Protein AF-A0A7S0GCM4-F1 (afdb_monomer)

Sequence (172 aa):
SRFTRYIVLGKEAVVLDTHTSQRKIGHRVKQRVALVTVARECDLGVNDDQTTVTTNIGYLLKAGDVCVGYDLRTVQLVDEDAESMREKGLLPDVVIVKKLYGAATAADLDTGEGGGSKQEKRIWKLQRLDVDVAEDLKAKKGKGKGDDGDDMDEEDFYREMDADKEMRAAIN

Nearest PDB structures (foldseek):
  6n8k-assembly1_v  TM=8.797E-01  e=4.260E-07  Saccharomyces cerevisiae S288C
  6n8l-assembly1_v  TM=8.182E-01  e=2.804E-07  Saccharomyces cerevisiae S288C
  7z34-assembly1_v  TM=8.743E-01  e=9.266E-07  Saccharomyces cerevisiae S288C
  6n8o-assembly1_V  TM=8.234E-01  e=6.474E-07  Saccharomyces cerevisiae S288C
  5t62-assembly1_V  TM=8.254E-01  e=1.408E-06  Saccharomyces cerevisiae S288C

InterPro domains:
  IPR039768 Ribosomal export protein Nmd3 [PTHR12746] (4-172)
  IPR048898 60S ribosomal export protein NMD3, OB-fold domain [PF21192] (12-99)

Foldseek 3Di:
DDKFKKAWADKAQDDDPDPPPDDDDPDDPQRQWIWTKIDGPVCVPVDPDIFIDIGRNRSVDDHGWMFIKDQVQPDDDPDPVVVVCVVVVVDGRIYTDGTDDQQPVQPDDDDPDDDHRDPPPDPDDDDDDPDPPCVVVVVPDDPDQPPVNVVVVVVVVVVVCVVDPVVVVVPD

Solvent-accessible surface area (backbone atoms only — not comparable to full-atom values): 11067 Å² total; per-residue (Å²): 137,77,80,40,56,28,32,27,70,41,75,45,84,54,82,73,88,66,80,82,83,66,86,78,71,96,63,86,78,72,52,39,46,15,38,32,35,32,28,46,53,88,37,63,90,79,50,90,67,70,47,79,33,80,35,68,58,38,67,77,60,50,62,77,37,44,31,33,24,43,60,47,77,80,53,83,74,90,47,68,67,60,51,55,34,45,78,70,64,73,52,69,58,52,49,77,75,46,78,58,54,83,76,59,69,61,78,75,74,94,62,99,68,89,69,81,62,76,74,74,82,69,95,72,77,86,82,81,77,90,59,90,76,50,61,82,63,55,77,78,62,72,99,80,62,74,60,74,44,53,53,50,53,48,54,52,52,51,52,54,46,72,72,34,74,64,63,58,61,73,77,110

pLDDT: mean 72.49, std 18.64, range [33.19, 95.88]

Radius of gyration: 24.47 Å; Cα contacts (8 Å, |Δi|>4): 191; chains: 1; bounding box: 67×54×53 Å

Structure (mmCIF, N/CA/C/O backbone):
data_AF-A0A7S0GCM4-F1
#
_entry.id   AF-A0A7S0GCM4-F1
#
loop_
_atom_site.group_PDB
_atom_site.id
_atom_site.type_symbol
_atom_site.label_atom_id
_atom_site.label_alt_id
_atom_site.label_comp_id
_atom_site.label_asym_id
_atom_site.label_entity_id
_atom_site.label_seq_id
_atom_site.pdbx_PDB_ins_code
_atom_site.Cartn_x
_atom_site.Cartn_y
_atom_site.Cartn_z
_atom_site.occupancy
_atom_site.B_iso_or_equiv
_atom_site.auth_seq_id
_atom_site.auth_comp_id
_atom_site.auth_asym_id
_atom_site.auth_atom_id
_atom_site.pdbx_PDB_model_num
ATOM 1 N N . SER A 1 1 ? 6.087 -6.707 14.406 1.00 60.12 1 SER A N 1
ATOM 2 C CA . SER A 1 1 ? 5.009 -6.680 13.399 1.00 60.12 1 SER A CA 1
ATOM 3 C C . SER A 1 1 ? 5.609 -7.027 12.048 1.00 60.12 1 SER A C 1
ATOM 5 O O . SER A 1 1 ? 6.636 -6.451 11.703 1.00 60.12 1 SER A O 1
ATOM 7 N N . ARG A 1 2 ? 5.060 -8.024 11.344 1.00 81.19 2 ARG A N 1
ATOM 8 C CA . ARG A 1 2 ? 5.586 -8.501 10.054 1.00 81.19 2 ARG A CA 1
ATOM 9 C C . ARG A 1 2 ? 5.027 -7.634 8.927 1.00 81.19 2 ARG A C 1
ATOM 11 O O . ARG A 1 2 ? 3.839 -7.328 8.903 1.00 81.19 2 ARG A O 1
ATOM 18 N N . PHE A 1 3 ? 5.885 -7.265 7.986 1.00 88.25 3 PHE A N 1
ATOM 19 C CA . PHE A 1 3 ? 5.473 -6.608 6.753 1.00 88.25 3 PHE A CA 1
ATOM 20 C C . PHE A 1 3 ? 4.640 -7.551 5.877 1.00 88.25 3 PHE A C 1
ATOM 22 O O . PHE A 1 3 ? 5.039 -8.692 5.651 1.00 88.25 3 PHE A O 1
ATOM 29 N N . THR A 1 4 ? 3.514 -7.060 5.357 1.00 91.62 4 THR A N 1
ATOM 30 C CA . THR A 1 4 ? 2.644 -7.807 4.436 1.00 91.62 4 THR A CA 1
ATOM 31 C C . THR 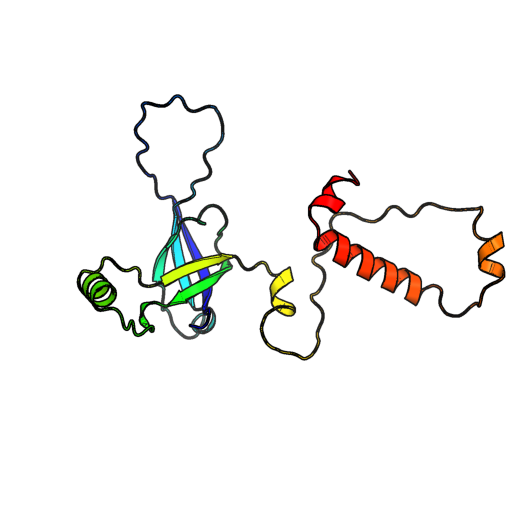A 1 4 ? 2.797 -7.263 3.020 1.00 91.62 4 THR A C 1
ATOM 33 O O . THR A 1 4 ? 2.929 -6.050 2.825 1.00 91.62 4 THR A O 1
ATOM 36 N N . ARG A 1 5 ? 2.817 -8.164 2.032 1.00 92.81 5 ARG A N 1
ATOM 37 C CA . ARG A 1 5 ? 2.913 -7.815 0.611 1.00 92.81 5 ARG A CA 1
ATOM 38 C C . ARG A 1 5 ? 1.520 -7.587 0.030 1.00 92.81 5 ARG A C 1
ATOM 40 O O . ARG A 1 5 ? 0.597 -8.368 0.259 1.00 92.81 5 ARG A O 1
ATOM 47 N N . TYR A 1 6 ? 1.400 -6.509 -0.726 1.00 94.81 6 TYR A N 1
ATOM 48 C CA . TYR A 1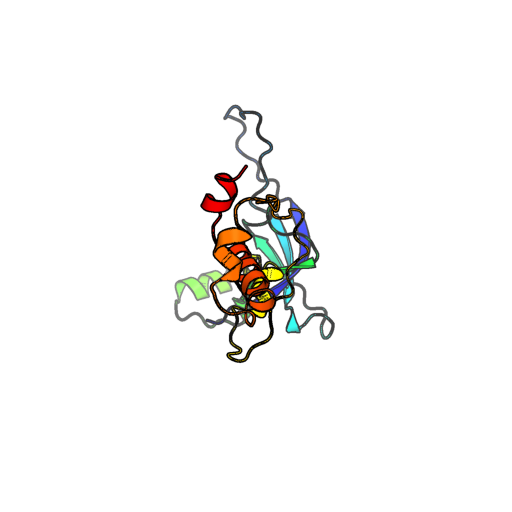 6 ? 0.184 -6.071 -1.388 1.00 94.81 6 TYR A CA 1
ATOM 49 C C . TYR A 1 6 ? 0.458 -5.860 -2.873 1.00 94.81 6 TYR A C 1
ATOM 51 O O . TYR A 1 6 ? 1.555 -5.456 -3.259 1.00 94.81 6 TYR A O 1
ATOM 59 N N . ILE A 1 7 ? -0.551 -6.104 -3.697 1.00 94.50 7 ILE A N 1
ATOM 60 C CA . ILE A 1 7 ? -0.545 -5.797 -5.124 1.00 94.50 7 ILE A CA 1
ATOM 61 C C . ILE A 1 7 ? -1.459 -4.602 -5.352 1.00 94.50 7 ILE A C 1
ATOM 63 O O . ILE A 1 7 ? -2.591 -4.556 -4.864 1.00 94.50 7 ILE A O 1
ATOM 67 N N . VAL A 1 8 ? -0.957 -3.621 -6.097 1.00 94.94 8 VAL A N 1
ATOM 68 C CA . VAL A 1 8 ? -1.725 -2.439 -6.481 1.00 94.94 8 VAL A CA 1
ATOM 69 C C . VAL A 1 8 ? -2.629 -2.782 -7.660 1.00 94.94 8 VAL A C 1
ATOM 71 O O . VAL A 1 8 ? -2.144 -3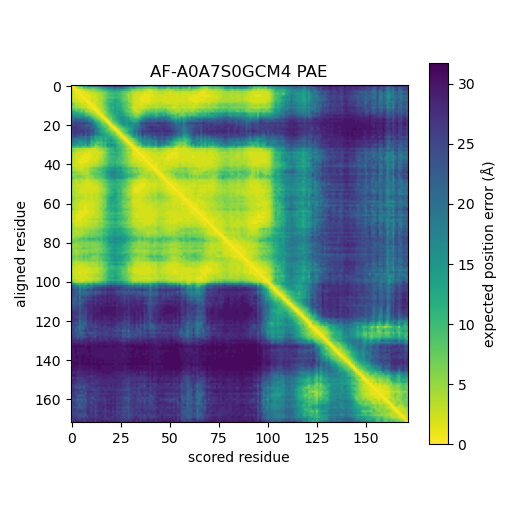.117 -8.739 1.00 94.94 8 VAL A O 1
ATOM 74 N N . LEU A 1 9 ? -3.939 -2.648 -7.477 1.00 94.38 9 LEU A N 1
ATOM 75 C CA . LEU A 1 9 ? -4.937 -2.897 -8.520 1.00 94.38 9 LEU A CA 1
ATOM 76 C C . LEU A 1 9 ? -5.252 -1.626 -9.314 1.00 94.38 9 LEU A C 1
ATOM 78 O O . LEU A 1 9 ? -5.361 -1.657 -10.537 1.00 94.38 9 LEU A O 1
ATOM 82 N N . GLY A 1 10 ? -5.339 -0.488 -8.625 1.00 93.69 10 GLY A N 1
ATOM 83 C CA . GLY A 1 10 ? -5.700 0.792 -9.226 1.00 93.69 10 GLY A CA 1
ATOM 84 C C . GLY A 1 10 ? -5.253 1.973 -8.376 1.00 93.69 10 GLY A C 1
ATOM 85 O O . GLY A 1 10 ? -4.916 1.817 -7.201 1.00 93.69 10 GLY A O 1
ATOM 86 N N . LYS A 1 11 ? -5.222 3.166 -8.978 1.00 91.81 11 LYS A N 1
ATOM 87 C CA . LYS A 1 11 ? -4.952 4.408 -8.250 1.00 91.81 11 LYS A CA 1
ATOM 88 C C . LYS A 1 11 ? -5.764 5.577 -8.781 1.00 91.81 11 LYS A C 1
ATOM 90 O O . LYS A 1 11 ? -5.908 5.739 -9.991 1.00 91.81 11 LYS A O 1
ATOM 95 N N . GLU A 1 12 ? -6.163 6.440 -7.865 1.00 90.62 12 GLU A N 1
ATOM 96 C CA . GLU A 1 12 ? -6.865 7.683 -8.121 1.00 90.62 12 GLU A CA 1
ATOM 97 C C . GLU A 1 12 ? -6.112 8.856 -7.488 1.00 90.62 12 GLU A C 1
ATOM 99 O O . GLU A 1 12 ? -5.571 8.797 -6.381 1.00 90.62 12 GLU A O 1
ATOM 104 N N . ALA A 1 13 ? -6.041 9.942 -8.245 1.00 82.19 13 ALA A N 1
ATOM 105 C CA . ALA A 1 13 ? -5.391 11.179 -7.856 1.00 82.19 13 ALA A CA 1
ATOM 106 C C . ALA A 1 13 ? -6.227 11.923 -6.807 1.00 82.19 13 ALA A C 1
ATOM 108 O O . ALA A 1 13 ? -7.335 12.360 -7.109 1.00 82.19 13 ALA A O 1
ATOM 109 N N . VAL A 1 14 ? -5.679 12.152 -5.609 1.00 83.62 14 VAL A N 1
ATOM 110 C CA . VAL A 1 14 ? -6.327 13.033 -4.627 1.00 83.62 14 VAL A CA 1
ATOM 111 C C . VAL A 1 14 ? -5.887 14.466 -4.911 1.00 83.62 14 VAL A C 1
ATOM 113 O O . VAL A 1 14 ? -4.728 14.840 -4.707 1.00 83.62 14 VAL A O 1
ATOM 116 N N . VAL A 1 15 ? -6.813 15.281 -5.415 1.00 73.75 15 VAL A N 1
ATOM 117 C CA . VAL A 1 15 ? -6.591 16.717 -5.600 1.00 73.75 15 VAL A CA 1
ATOM 118 C C . VAL A 1 15 ? -6.794 17.398 -4.253 1.00 73.75 15 VAL A C 1
ATOM 120 O O . VAL A 1 15 ? -7.916 17.640 -3.828 1.00 73.75 15 VAL A O 1
ATOM 123 N N . LEU A 1 16 ? -5.693 17.681 -3.560 1.00 69.38 16 LEU A N 1
ATOM 124 C CA . LEU A 1 16 ? -5.730 18.560 -2.397 1.00 69.38 16 LEU A CA 1
ATOM 125 C C . LEU A 1 16 ? -5.826 20.002 -2.892 1.00 69.38 16 LEU A C 1
ATOM 127 O O . LEU A 1 16 ? -4.972 20.443 -3.669 1.00 69.38 16 LEU A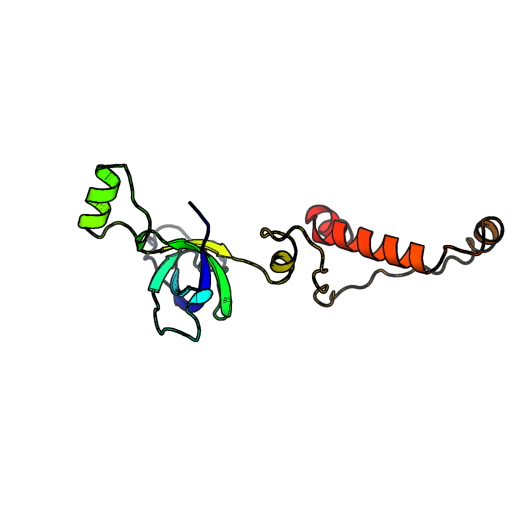 O 1
ATOM 131 N N . ASP A 1 17 ? -6.841 20.729 -2.430 1.00 64.12 17 ASP A N 1
ATOM 132 C CA . ASP A 1 17 ? -6.955 22.165 -2.661 1.00 64.12 17 ASP A CA 1
ATOM 133 C C . ASP A 1 17 ? -5.804 22.869 -1.935 1.00 64.12 17 ASP A C 1
ATOM 135 O O . ASP A 1 17 ? -5.829 23.153 -0.738 1.00 64.12 17 ASP A O 1
ATOM 139 N N . THR A 1 18 ? -4.709 23.094 -2.658 1.00 60.88 18 THR A N 1
ATOM 140 C CA . THR A 1 18 ? -3.600 23.898 -2.155 1.00 60.88 18 THR A CA 1
ATOM 141 C C . THR A 1 18 ? -4.048 25.354 -2.163 1.00 60.88 18 THR A C 1
ATOM 143 O O . THR A 1 18 ? -4.296 25.880 -3.250 1.00 60.88 18 THR A O 1
ATOM 146 N N . HIS A 1 19 ? -4.110 26.006 -0.995 1.00 57.25 19 HIS A N 1
ATOM 147 C CA . HIS A 1 19 ? -4.329 27.453 -0.880 1.00 57.25 19 HIS A CA 1
ATOM 148 C C . HIS A 1 19 ? -3.504 28.205 -1.940 1.00 57.25 19 HIS A C 1
ATOM 150 O O . HIS A 1 19 ? -2.274 28.141 -1.976 1.00 57.25 19 HIS A O 1
ATOM 156 N N . THR A 1 20 ? -4.201 28.890 -2.841 1.00 53.53 20 THR A N 1
ATOM 157 C CA . THR A 1 20 ? -3.702 29.395 -4.129 1.00 53.53 20 THR A CA 1
ATOM 158 C C . THR A 1 20 ? -2.838 30.660 -4.035 1.00 53.53 20 THR A C 1
ATOM 160 O O . THR A 1 20 ? -2.572 31.293 -5.053 1.00 53.53 20 THR A O 1
ATOM 163 N N . SER A 1 21 ? -2.357 31.045 -2.847 1.00 56.28 21 SER A N 1
ATOM 164 C CA . SER A 1 21 ? -1.645 32.321 -2.660 1.00 56.28 21 SER A CA 1
ATOM 165 C C . SER A 1 21 ? -0.150 32.283 -2.995 1.00 56.28 21 SER A C 1
ATOM 167 O O . SER A 1 21 ? 0.459 33.339 -3.161 1.00 56.28 21 SER A O 1
ATOM 169 N N . GL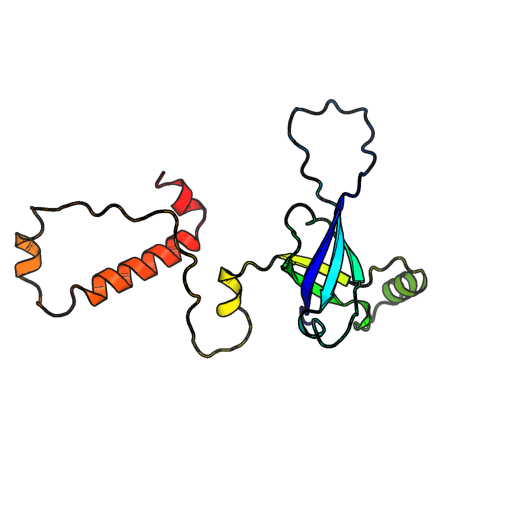N A 1 22 ? 0.465 31.104 -3.140 1.00 61.69 22 GLN A N 1
ATOM 170 C CA . GLN A 1 22 ? 1.880 31.006 -3.508 1.00 61.69 22 GLN A CA 1
ATOM 171 C C . GLN A 1 22 ? 2.053 30.782 -5.014 1.00 61.69 22 GLN A C 1
ATOM 173 O O . GLN A 1 22 ? 1.585 29.789 -5.575 1.00 61.69 22 GLN A O 1
ATOM 178 N N . ARG A 1 23 ? 2.754 31.718 -5.677 1.00 53.75 23 ARG A N 1
ATOM 179 C CA . ARG A 1 23 ? 3.174 31.607 -7.085 1.00 53.75 23 ARG A CA 1
ATOM 180 C C . ARG A 1 23 ? 3.873 30.265 -7.307 1.00 53.75 23 ARG A C 1
ATOM 182 O O . ARG A 1 23 ? 4.963 30.035 -6.791 1.00 53.75 23 ARG A O 1
ATOM 189 N N . LYS A 1 24 ? 3.262 29.398 -8.114 1.00 57.06 24 LYS A N 1
ATOM 190 C CA . LYS A 1 24 ? 3.864 28.127 -8.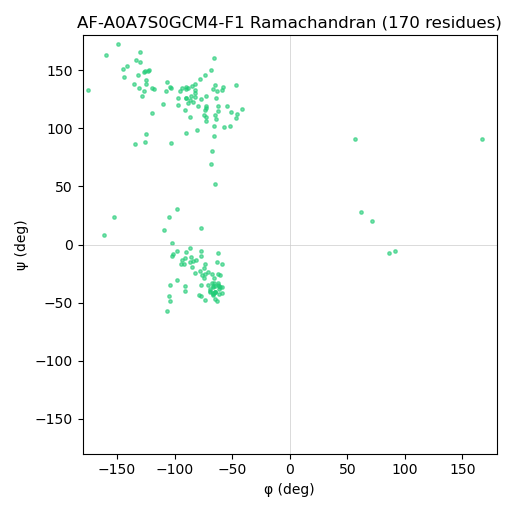520 1.00 57.06 24 LYS A CA 1
ATOM 191 C C . LYS A 1 24 ? 4.981 28.410 -9.527 1.00 57.06 24 LYS A C 1
ATOM 193 O O . LYS A 1 24 ? 4.718 28.799 -10.660 1.00 57.06 24 LYS A O 1
ATOM 198 N N . ILE A 1 25 ? 6.228 28.212 -9.105 1.00 57.22 25 ILE A N 1
ATOM 199 C CA . ILE A 1 25 ? 7.369 28.023 -10.011 1.00 57.22 25 ILE A CA 1
ATOM 200 C C . ILE A 1 25 ? 7.040 26.787 -10.866 1.00 57.22 25 ILE A C 1
ATOM 202 O O . ILE A 1 25 ? 6.558 25.794 -10.325 1.00 57.22 25 ILE A O 1
ATOM 206 N N . GLY A 1 26 ? 7.219 26.875 -12.188 1.00 53.38 26 GLY A N 1
ATOM 207 C CA . GLY A 1 26 ? 6.687 25.967 -13.220 1.00 53.38 26 GLY A CA 1
ATOM 208 C C . GLY A 1 26 ? 7.193 24.517 -13.215 1.00 53.38 26 GLY A C 1
ATOM 209 O O . GLY A 1 26 ? 7.620 24.001 -14.245 1.00 53.38 26 GLY A O 1
ATOM 210 N N . HIS A 1 27 ? 7.132 23.823 -12.083 1.00 58.72 27 HIS A N 1
ATOM 211 C CA . HIS A 1 27 ? 7.380 22.393 -11.991 1.00 58.72 27 HIS A CA 1
ATOM 212 C C . HIS A 1 27 ? 6.079 21.609 -11.865 1.00 58.72 27 HIS A C 1
ATOM 214 O O . HIS A 1 27 ? 5.182 21.949 -11.094 1.00 58.72 27 HIS A O 1
ATOM 220 N N . ARG A 1 28 ? 5.997 20.521 -12.643 1.00 58.31 28 ARG A N 1
ATOM 221 C CA . ARG A 1 28 ? 4.934 19.514 -12.578 1.00 58.31 28 ARG A CA 1
ATOM 222 C C . ARG A 1 28 ? 4.902 18.973 -11.146 1.00 58.31 28 ARG A C 1
ATOM 224 O O . ARG A 1 28 ? 5.759 18.175 -10.768 1.00 58.31 28 ARG A O 1
ATOM 231 N N . VAL A 1 29 ? 3.954 19.438 -10.335 1.00 60.03 29 VAL A N 1
ATOM 232 C CA . VAL A 1 29 ? 3.785 18.953 -8.962 1.00 60.03 29 VAL A CA 1
ATOM 233 C C . VAL A 1 29 ? 3.360 17.492 -9.058 1.00 60.03 29 VAL A C 1
ATOM 235 O O . VAL A 1 29 ? 2.220 17.186 -9.399 1.00 60.03 29 VAL A O 1
ATOM 238 N N . LYS A 1 30 ? 4.303 16.574 -8.826 1.00 62.00 30 LYS A N 1
ATOM 239 C CA . LYS A 1 30 ? 4.001 15.144 -8.729 1.00 62.00 30 LYS A CA 1
ATOM 240 C C . LYS A 1 30 ? 3.072 14.968 -7.533 1.00 62.00 30 LYS A C 1
ATOM 242 O O . LYS A 1 30 ? 3.444 15.326 -6.416 1.00 62.00 30 LYS A O 1
ATOM 247 N N . GLN A 1 31 ? 1.867 14.462 -7.771 1.00 62.97 31 GLN A N 1
ATOM 248 C CA . GLN A 1 31 ? 0.906 14.246 -6.698 1.00 62.97 31 GLN A CA 1
ATOM 249 C C . GLN A 1 31 ? 1.437 13.195 -5.734 1.00 62.97 31 GLN A C 1
ATOM 251 O O . GLN A 1 31 ? 1.604 12.032 -6.091 1.00 62.97 31 GLN A O 1
ATOM 256 N N . ARG A 1 32 ? 1.763 13.641 -4.521 1.00 76.50 32 ARG A N 1
ATOM 257 C CA . ARG A 1 32 ? 2.286 12.771 -3.469 1.00 76.50 32 ARG A CA 1
ATOM 258 C C . ARG A 1 32 ? 1.169 11.901 -2.902 1.00 76.50 32 ARG A C 1
ATOM 260 O O . ARG A 1 32 ? 1.327 10.690 -2.833 1.00 76.50 32 ARG A O 1
ATOM 267 N N . VAL A 1 33 ? 0.030 12.510 -2.580 1.00 88.50 33 VAL A N 1
ATOM 268 C CA . VAL A 1 33 ? -1.125 11.809 -2.013 1.00 88.50 33 VAL A CA 1
ATOM 269 C C . VAL A 1 33 ? -1.999 11.229 -3.124 1.00 88.50 33 VAL A C 1
ATOM 271 O O . VAL A 1 33 ? -2.380 11.945 -4.049 1.00 88.50 33 VAL A O 1
ATOM 274 N N . ALA A 1 34 ? -2.302 9.938 -3.039 1.00 91.69 34 ALA A N 1
ATOM 275 C CA . ALA A 1 34 ? -3.227 9.243 -3.927 1.00 91.69 34 ALA A CA 1
ATOM 276 C C . ALA A 1 34 ? -4.061 8.234 -3.138 1.00 91.69 34 ALA A C 1
ATOM 278 O O . ALA A 1 34 ? -3.614 7.714 -2.114 1.00 91.69 34 ALA A O 1
ATOM 279 N N . LEU A 1 35 ? -5.247 7.943 -3.656 1.00 93.69 35 LEU A N 1
ATOM 280 C CA . LEU A 1 35 ? -6.092 6.851 -3.209 1.00 93.69 35 LEU A CA 1
ATOM 281 C C . LEU A 1 35 ? -5.715 5.620 -4.036 1.00 93.69 35 LEU A C 1
ATOM 283 O O . LEU A 1 35 ? -5.646 5.693 -5.260 1.00 93.69 35 LEU A O 1
ATOM 287 N N . VAL A 1 36 ? -5.385 4.510 -3.392 1.00 95.06 36 VAL A N 1
ATOM 288 C CA . VAL A 1 36 ? -4.869 3.312 -4.058 1.00 95.06 36 VAL A CA 1
ATOM 289 C C . VAL A 1 36 ? -5.688 2.114 -3.618 1.00 95.06 36 VAL A C 1
ATOM 291 O O . VAL A 1 36 ? -5.834 1.866 -2.424 1.00 95.06 36 VAL A O 1
ATOM 294 N N . THR A 1 37 ? -6.191 1.358 -4.586 1.00 95.88 37 THR A N 1
ATOM 295 C CA . THR A 1 37 ? -6.864 0.082 -4.342 1.00 95.88 37 THR A CA 1
ATOM 296 C C . THR A 1 37 ? -5.817 -1.018 -4.347 1.00 95.88 37 THR A C 1
ATOM 298 O O . THR A 1 37 ? -5.088 -1.188 -5.331 1.00 95.88 37 THR A O 1
ATOM 301 N N . VAL A 1 38 ? -5.722 -1.748 -3.240 1.00 95.06 38 VAL A N 1
ATOM 302 C CA . VAL A 1 38 ? -4.757 -2.829 -3.040 1.00 95.06 38 VAL A CA 1
ATOM 303 C C . VAL A 1 38 ? -5.456 -4.119 -2.638 1.00 95.06 38 VAL A C 1
ATOM 305 O O . VAL A 1 38 ? -6.479 -4.098 -1.959 1.00 95.06 38 VAL A O 1
ATOM 308 N N . ALA A 1 39 ? -4.863 -5.242 -3.019 1.00 95.25 39 ALA A N 1
ATOM 309 C CA . ALA A 1 39 ? -5.215 -6.564 -2.512 1.00 95.25 39 ALA A CA 1
ATOM 310 C C . ALA A 1 39 ? -3.978 -7.206 -1.883 1.00 95.25 39 ALA A C 1
ATOM 312 O O . ALA A 1 39 ? -2.849 -6.918 -2.298 1.00 95.25 39 ALA A O 1
ATOM 313 N N . ARG A 1 40 ? -4.160 -8.063 -0.873 1.00 93.06 40 ARG A N 1
ATOM 314 C CA . ARG A 1 40 ? -3.039 -8.849 -0.341 1.00 93.06 40 ARG A CA 1
ATOM 315 C C . ARG A 1 40 ? -2.551 -9.804 -1.418 1.00 93.06 40 ARG A C 1
ATOM 317 O O . ARG A 1 40 ? -3.341 -10.438 -2.107 1.00 93.06 40 ARG A O 1
ATOM 324 N N . GLU A 1 41 ? -1.237 -9.924 -1.543 1.00 91.50 41 GLU A N 1
ATOM 325 C CA . GLU A 1 41 ? -0.636 -10.782 -2.566 1.00 91.50 41 GLU A CA 1
ATOM 326 C C . GLU A 1 41 ? -1.034 -12.256 -2.383 1.00 91.50 41 GLU A C 1
ATOM 328 O O . GLU A 1 41 ? -1.255 -12.953 -3.365 1.00 91.50 41 GLU A O 1
ATOM 333 N N . CYS A 1 42 ? -1.179 -12.716 -1.136 1.00 89.75 42 CYS A N 1
ATOM 334 C CA . CYS A 1 42 ? -1.612 -14.080 -0.826 1.00 89.75 42 CYS A CA 1
ATOM 335 C C . CYS A 1 42 ? -3.087 -14.356 -1.144 1.00 89.75 42 CYS A C 1
ATOM 337 O O . CYS A 1 42 ? -3.452 -15.511 -1.335 1.00 89.75 42 CYS A O 1
ATOM 339 N N . ASP A 1 43 ? -3.921 -13.315 -1.181 1.00 88.69 43 ASP A N 1
ATOM 340 C CA . ASP A 1 43 ? -5.362 -13.452 -1.400 1.00 88.69 43 ASP A CA 1
ATOM 341 C C . ASP A 1 43 ? -5.718 -13.343 -2.884 1.00 88.69 43 ASP A C 1
ATOM 343 O O . ASP A 1 43 ? -6.801 -13.763 -3.293 1.00 88.69 43 ASP A O 1
ATOM 347 N N . LEU A 1 44 ? -4.800 -12.820 -3.702 1.00 85.69 44 LEU A N 1
ATOM 348 C CA . LEU A 1 44 ? -5.021 -12.621 -5.124 1.00 85.69 44 LEU A CA 1
ATOM 349 C C . LEU A 1 44 ? -5.256 -13.965 -5.832 1.00 85.69 44 LEU A C 1
ATOM 351 O O . LEU A 1 44 ? -4.362 -14.804 -5.926 1.00 85.69 44 LEU A O 1
ATOM 355 N N . GLY A 1 45 ? -6.466 -14.148 -6.362 1.00 85.44 45 GLY A N 1
ATOM 356 C CA . GLY A 1 45 ? -6.880 -15.361 -7.077 1.00 85.44 45 GLY A CA 1
ATOM 357 C C . GLY A 1 45 ? -7.524 -16.437 -6.199 1.00 85.44 45 GLY A C 1
ATOM 358 O O . GLY A 1 45 ? -8.026 -17.421 -6.738 1.00 85.44 45 GLY A O 1
ATOM 359 N N . VAL A 1 46 ? -7.551 -16.244 -4.877 1.00 91.25 46 VAL A N 1
ATOM 360 C CA . VAL A 1 46 ? -8.319 -17.086 -3.943 1.00 91.25 46 VAL A CA 1
ATOM 361 C C . VAL A 1 46 ? -9.563 -16.344 -3.462 1.00 91.25 46 VAL A C 1
ATOM 363 O O . VAL A 1 46 ? -10.648 -16.918 -3.451 1.00 91.25 46 VAL A O 1
ATOM 366 N N . ASN A 1 47 ? -9.408 -15.065 -3.110 1.00 90.62 47 ASN A N 1
ATOM 367 C CA . ASN A 1 47 ? -10.459 -14.206 -2.576 1.00 90.62 47 ASN A CA 1
ATOM 368 C C . ASN A 1 47 ? -10.511 -12.869 -3.337 1.00 90.62 47 ASN A C 1
ATOM 370 O O . ASN A 1 47 ? -9.503 -12.407 -3.870 1.00 90.62 47 ASN A O 1
ATOM 374 N N . ASP A 1 48 ? -11.665 -12.203 -3.295 1.00 89.25 48 ASP A N 1
ATOM 375 C CA . ASP A 1 48 ? -11.881 -10.869 -3.878 1.00 89.25 48 ASP A CA 1
ATOM 376 C C . ASP A 1 48 ? -11.764 -9.732 -2.834 1.00 89.25 48 ASP A C 1
ATOM 378 O O . ASP A 1 48 ? -12.423 -8.699 -2.956 1.00 89.25 48 ASP A O 1
ATOM 382 N N . ASP A 1 49 ? -10.941 -9.900 -1.786 1.00 91.44 49 ASP A N 1
ATOM 383 C CA . ASP A 1 49 ? -10.735 -8.853 -0.768 1.00 91.44 49 ASP A CA 1
ATOM 384 C C . ASP A 1 49 ? -9.865 -7.715 -1.324 1.00 91.44 49 ASP A C 1
ATOM 386 O O . ASP A 1 49 ? -8.686 -7.896 -1.650 1.00 91.44 49 ASP A O 1
ATOM 390 N N . GLN A 1 50 ? -10.456 -6.526 -1.426 1.00 93.12 50 GLN A N 1
ATOM 391 C CA . GLN A 1 50 ? -9.794 -5.315 -1.896 1.00 93.12 50 GLN A CA 1
ATOM 392 C C . GLN A 1 50 ? -9.977 -4.209 -0.868 1.00 93.12 50 GLN A C 1
ATOM 394 O O . GLN A 1 50 ? -11.079 -3.938 -0.396 1.00 93.12 50 GLN A O 1
ATOM 399 N N . THR A 1 51 ? -8.883 -3.531 -0.539 1.00 93.25 51 THR A N 1
ATOM 400 C CA . THR A 1 51 ? -8.877 -2.418 0.407 1.00 93.25 51 THR A CA 1
ATOM 401 C C . THR A 1 51 ? -8.428 -1.151 -0.300 1.00 93.25 51 THR A C 1
ATOM 403 O O . THR A 1 51 ? -7.428 -1.134 -1.021 1.00 93.25 51 THR A O 1
ATOM 406 N N . THR A 1 52 ? -9.157 -0.066 -0.074 1.00 93.94 52 THR A N 1
ATOM 407 C CA . THR A 1 52 ? -8.815 1.250 -0.610 1.00 93.94 52 THR A CA 1
ATOM 408 C C . THR A 1 52 ? -8.066 2.049 0.449 1.00 93.94 52 THR A C 1
ATOM 410 O O . THR A 1 52 ? -8.543 2.209 1.568 1.00 93.94 52 THR A O 1
ATOM 413 N N . VAL A 1 53 ? -6.881 2.552 0.102 1.00 93.75 53 VAL A N 1
ATOM 414 C CA . VAL A 1 53 ? -5.945 3.179 1.043 1.00 93.75 53 VAL A CA 1
ATOM 415 C C . VAL A 1 53 ? -5.467 4.523 0.514 1.00 93.75 53 VAL A C 1
ATOM 417 O O . VAL A 1 53 ? -5.035 4.637 -0.632 1.00 93.75 53 VAL A O 1
ATOM 420 N N . THR A 1 54 ? -5.449 5.539 1.372 1.00 92.75 54 THR A N 1
ATOM 421 C CA . THR A 1 54 ? -4.799 6.819 1.066 1.00 92.75 54 THR A CA 1
ATOM 422 C C . THR A 1 54 ? -3.307 6.731 1.376 1.00 92.75 54 THR A C 1
ATOM 424 O O . THR A 1 54 ? -2.913 6.457 2.506 1.00 92.75 54 THR A O 1
ATOM 427 N N . THR A 1 55 ? -2.453 6.987 0.386 1.00 92.50 55 THR A N 1
ATOM 428 C CA . THR A 1 55 ? -0.994 6.883 0.520 1.00 92.50 55 THR A CA 1
ATOM 429 C C . THR A 1 55 ? -0.272 8.115 -0.017 1.00 92.50 55 THR A C 1
ATOM 431 O O . THR A 1 55 ? -0.685 8.720 -1.002 1.00 92.50 55 THR A O 1
ATOM 434 N N . ASN A 1 56 ? 0.845 8.481 0.616 1.00 90.38 56 ASN A N 1
ATOM 435 C CA . ASN A 1 56 ? 1.719 9.593 0.225 1.00 90.38 56 ASN A CA 1
ATOM 436 C C . ASN A 1 56 ? 2.795 9.212 -0.818 1.00 90.38 56 ASN A C 1
ATOM 438 O O . ASN A 1 56 ? 3.560 10.076 -1.262 1.00 90.38 56 ASN A O 1
ATOM 442 N N . ILE A 1 57 ? 2.865 7.937 -1.212 1.00 90.00 57 ILE A N 1
ATOM 443 C CA . ILE A 1 57 ? 3.755 7.422 -2.264 1.00 90.00 57 ILE A CA 1
ATOM 444 C C . ILE A 1 57 ? 2.995 7.116 -3.565 1.00 90.00 57 ILE A C 1
ATOM 446 O O . ILE A 1 57 ? 3.462 6.355 -4.413 1.00 90.00 57 ILE A O 1
ATOM 450 N N . GLY A 1 58 ? 1.843 7.760 -3.777 1.00 88.00 58 GLY A N 1
ATOM 451 C CA . GLY A 1 58 ? 0.991 7.564 -4.955 1.00 88.00 58 GLY A CA 1
ATOM 452 C C . GLY A 1 58 ? 1.652 7.903 -6.297 1.00 88.00 58 GLY A C 1
ATOM 453 O O . GLY A 1 58 ? 1.319 7.327 -7.339 1.00 88.00 58 GLY A O 1
ATOM 454 N N . TYR A 1 59 ? 2.639 8.805 -6.288 1.00 86.19 59 TYR A N 1
ATOM 455 C CA . TYR A 1 59 ? 3.437 9.117 -7.478 1.00 86.19 59 TYR A CA 1
ATOM 456 C C . TYR A 1 59 ? 4.329 7.948 -7.923 1.00 86.19 59 TYR A C 1
ATOM 458 O O . TYR A 1 59 ? 4.701 7.887 -9.095 1.00 86.19 59 TYR A O 1
ATOM 466 N N . LEU A 1 60 ? 4.693 7.059 -6.995 1.00 89.00 60 LEU A N 1
ATOM 467 C CA . LEU A 1 60 ? 5.613 5.950 -7.226 1.00 89.00 60 LEU A CA 1
ATOM 468 C C . LEU A 1 60 ? 4.884 4.679 -7.669 1.00 89.00 60 LEU A C 1
ATOM 470 O O . LEU A 1 60 ? 5.404 3.917 -8.485 1.00 89.00 60 LEU A O 1
ATOM 474 N N . LEU A 1 61 ? 3.687 4.470 -7.124 1.00 90.44 61 LEU A N 1
ATOM 475 C CA . LEU A 1 61 ? 2.870 3.287 -7.356 1.00 90.44 61 LEU A CA 1
ATOM 476 C C . LEU A 1 61 ? 2.151 3.351 -8.711 1.00 90.44 61 LEU A C 1
ATOM 478 O O . LEU A 1 61 ? 1.682 4.408 -9.153 1.00 90.44 61 LEU A O 1
ATOM 482 N N . LYS A 1 62 ? 2.048 2.200 -9.367 1.00 90.75 62 LYS A N 1
ATOM 483 C CA . LYS A 1 62 ? 1.280 1.932 -10.585 1.00 90.75 62 LYS A CA 1
ATOM 484 C C . LYS A 1 62 ? 0.492 0.634 -10.395 1.00 90.75 62 LYS A C 1
ATOM 486 O O . LYS A 1 62 ? 0.854 -0.189 -9.561 1.00 90.75 62 LYS A O 1
ATOM 491 N N . ALA A 1 63 ? -0.570 0.457 -11.178 1.00 92.62 63 ALA A N 1
ATOM 492 C CA . ALA A 1 63 ? -1.288 -0.813 -11.224 1.00 92.62 63 ALA A CA 1
ATOM 493 C C . ALA A 1 63 ? -0.333 -1.950 -11.633 1.00 92.62 63 ALA A C 1
ATOM 495 O O . ALA A 1 63 ? 0.476 -1.774 -12.546 1.00 92.62 63 ALA A O 1
ATOM 496 N N . GLY A 1 64 ? -0.412 -3.078 -10.930 1.00 91.12 64 GLY A N 1
ATOM 497 C CA . GLY A 1 64 ? 0.468 -4.237 -11.081 1.00 91.12 64 GLY A CA 1
ATOM 498 C C . GLY A 1 64 ? 1.762 -4.187 -10.262 1.00 91.12 64 GLY A C 1
ATOM 499 O O . GLY A 1 64 ? 2.476 -5.184 -10.215 1.00 91.12 64 GLY A O 1
ATOM 500 N N . ASP A 1 65 ? 2.080 -3.071 -9.597 1.00 91.38 65 ASP A N 1
ATOM 501 C CA . ASP A 1 65 ? 3.243 -3.018 -8.709 1.00 91.38 65 ASP A CA 1
ATOM 502 C C . ASP A 1 65 ? 2.990 -3.793 -7.409 1.00 91.38 65 ASP A C 1
ATOM 504 O O . ASP A 1 65 ? 1.894 -3.746 -6.840 1.00 91.38 65 ASP A O 1
ATOM 508 N N . VAL A 1 66 ? 4.047 -4.416 -6.884 1.00 92.62 66 VAL A N 1
ATOM 509 C CA . VAL A 1 66 ? 4.050 -4.988 -5.534 1.00 92.62 66 VAL A CA 1
ATOM 510 C C . VAL A 1 66 ? 4.522 -3.929 -4.541 1.00 92.62 66 VAL A C 1
ATOM 512 O O . VAL A 1 66 ? 5.521 -3.235 -4.750 1.00 92.62 66 VAL A O 1
ATOM 515 N N . CYS A 1 67 ? 3.817 -3.798 -3.428 1.00 93.69 67 CYS A N 1
ATOM 516 C CA . CYS A 1 67 ? 4.176 -2.919 -2.328 1.00 93.69 67 CYS A CA 1
ATOM 517 C C . CYS A 1 67 ? 4.130 -3.662 -0.993 1.00 93.69 67 CYS A C 1
ATOM 519 O O . CYS A 1 67 ? 3.638 -4.782 -0.875 1.00 93.69 67 CYS A O 1
ATOM 521 N N . VAL A 1 68 ? 4.715 -3.040 0.020 1.00 93.31 68 VAL A N 1
ATOM 522 C CA . VAL A 1 68 ? 4.769 -3.561 1.380 1.00 93.31 68 VAL A CA 1
ATOM 523 C C . VAL A 1 68 ? 4.080 -2.582 2.306 1.00 93.31 68 VAL A C 1
ATOM 525 O O . VAL A 1 68 ? 4.339 -1.375 2.252 1.00 93.31 68 VAL A O 1
ATOM 528 N N . GLY A 1 69 ? 3.239 -3.120 3.181 1.00 93.31 69 GLY A N 1
ATOM 529 C CA . GLY A 1 69 ? 2.509 -2.349 4.169 1.00 93.31 69 GLY A CA 1
ATOM 530 C C . GLY A 1 69 ? 2.227 -3.122 5.448 1.00 93.31 69 GLY A C 1
ATOM 531 O O . GLY A 1 69 ? 2.483 -4.325 5.552 1.00 93.31 69 GLY A O 1
ATOM 532 N N . TYR A 1 70 ? 1.700 -2.397 6.425 1.00 93.12 70 TYR A N 1
ATOM 533 C CA . TYR A 1 70 ? 1.151 -2.957 7.652 1.00 93.12 70 TYR A CA 1
ATOM 534 C C . TYR A 1 70 ? -0.358 -3.130 7.502 1.00 93.12 70 TYR A C 1
ATOM 536 O O . TYR A 1 70 ? -1.038 -2.201 7.070 1.00 93.12 70 TYR A O 1
ATOM 544 N N . ASP A 1 71 ? -0.862 -4.310 7.861 1.00 92.12 71 ASP A N 1
ATOM 545 C CA . ASP A 1 71 ? -2.297 -4.581 7.979 1.00 92.12 71 ASP A CA 1
ATOM 546 C C . ASP A 1 71 ? -2.737 -4.273 9.415 1.00 92.12 71 ASP A C 1
ATOM 548 O O . ASP A 1 71 ? -2.562 -5.101 10.311 1.00 92.12 71 ASP A O 1
ATOM 552 N N . LEU A 1 72 ? -3.260 -3.070 9.653 1.00 89.69 72 LEU A N 1
ATOM 553 C CA . LEU A 1 72 ? -3.665 -2.631 10.990 1.00 89.69 72 LEU A CA 1
ATOM 554 C C . LEU A 1 72 ? -4.954 -3.318 11.460 1.00 89.69 72 LEU A C 1
ATOM 556 O O . LEU A 1 72 ? -5.195 -3.383 12.662 1.00 89.69 72 LEU A O 1
ATOM 560 N N . ARG A 1 73 ? -5.731 -3.929 10.555 1.00 87.19 73 ARG A N 1
ATOM 561 C CA . ARG A 1 73 ? -6.940 -4.698 10.908 1.00 87.19 73 ARG A CA 1
ATOM 562 C C . ARG A 1 73 ? -6.613 -5.895 11.803 1.00 87.19 73 ARG A C 1
ATOM 564 O O . ARG A 1 73 ? -7.369 -6.215 12.718 1.00 87.19 73 ARG A O 1
ATOM 571 N N . THR A 1 74 ? -5.480 -6.542 11.532 1.00 86.25 74 THR A N 1
ATOM 572 C CA . THR A 1 74 ? -5.021 -7.754 12.237 1.00 86.25 74 THR A CA 1
ATOM 573 C C . THR A 1 74 ? -4.142 -7.464 13.450 1.00 86.25 74 THR A C 1
ATOM 575 O O . THR A 1 74 ? -3.858 -8.365 14.238 1.00 86.25 74 THR A O 1
ATOM 578 N N . VAL A 1 75 ? -3.686 -6.220 13.601 1.00 86.69 75 VAL A N 1
ATOM 579 C CA . VAL A 1 75 ? -2.790 -5.830 14.687 1.00 86.69 75 VAL A CA 1
ATOM 580 C C . VAL A 1 75 ? -3.605 -5.571 15.952 1.00 86.69 75 VAL A C 1
ATOM 582 O O . VAL A 1 75 ? -4.618 -4.875 15.925 1.00 86.69 75 VAL A O 1
ATOM 585 N N . GLN A 1 76 ? -3.134 -6.126 17.067 1.00 86.62 76 GLN A N 1
ATOM 586 C CA . GLN A 1 76 ? -3.608 -5.780 18.402 1.00 86.62 76 GLN A CA 1
ATOM 587 C C . GLN A 1 76 ? -2.742 -4.641 18.943 1.00 86.62 76 GLN A C 1
ATOM 589 O O . GLN A 1 76 ? -1.531 -4.815 19.119 1.00 86.62 76 GLN A O 1
ATOM 594 N N . LEU A 1 77 ? -3.343 -3.472 19.164 1.00 86.31 77 LEU A N 1
ATOM 595 C CA . LEU A 1 77 ? -2.653 -2.320 19.731 1.00 86.31 77 LEU A CA 1
ATOM 596 C C . LEU A 1 77 ? -2.795 -2.387 21.256 1.00 86.31 77 LEU A C 1
ATOM 598 O O . LEU A 1 77 ? -3.848 -2.717 21.787 1.00 86.31 77 LEU A O 1
ATOM 602 N N . VAL A 1 78 ? -1.697 -2.143 21.972 1.00 88.62 78 VAL A N 1
ATOM 603 C CA . VAL A 1 78 ? -1.691 -2.126 23.450 1.00 88.62 78 VAL A CA 1
ATOM 604 C C . VAL A 1 78 ? -2.073 -0.740 23.986 1.00 88.62 78 VAL A C 1
ATOM 606 O O . VAL A 1 78 ? -2.384 -0.582 25.160 1.00 88.62 78 VAL A O 1
ATOM 609 N N . ASP A 1 79 ? -2.035 0.265 23.118 1.00 89.50 79 ASP A N 1
ATOM 610 C CA . ASP A 1 79 ? -2.242 1.666 23.452 1.00 89.50 79 ASP A CA 1
ATOM 611 C C . ASP A 1 79 ? -3.737 2.033 23.418 1.00 89.50 79 ASP A C 1
ATOM 613 O O . ASP A 1 79 ? -4.414 1.816 22.410 1.00 89.50 79 ASP A O 1
ATOM 617 N N . GLU A 1 80 ? -4.243 2.576 24.530 1.00 88.81 80 GLU A N 1
ATOM 618 C CA . GLU A 1 80 ? -5.662 2.917 24.711 1.00 88.81 80 GLU A CA 1
ATOM 619 C C . GLU A 1 80 ? -6.106 4.060 23.784 1.00 88.81 80 GLU A C 1
ATOM 621 O O . GLU A 1 80 ? -7.212 4.022 23.237 1.00 88.81 80 GLU A O 1
ATOM 626 N N . ASP A 1 81 ? -5.233 5.040 23.524 1.00 88.62 81 ASP A N 1
ATOM 627 C CA . ASP A 1 81 ? -5.541 6.132 22.602 1.00 88.62 81 ASP A CA 1
ATOM 628 C C . ASP A 1 81 ? -5.677 5.600 21.174 1.00 88.62 81 ASP A C 1
ATOM 630 O O . ASP A 1 81 ? -6.616 5.972 20.462 1.00 88.62 81 ASP A O 1
ATOM 634 N N . ALA A 1 82 ? -4.781 4.699 20.765 1.00 86.62 82 ALA A N 1
ATOM 635 C CA . ALA A 1 82 ? -4.798 4.092 19.440 1.00 86.62 82 ALA A CA 1
ATOM 636 C C . ALA A 1 82 ? -6.044 3.216 19.208 1.00 86.62 82 ALA A C 1
ATOM 638 O O . ALA A 1 82 ? -6.654 3.301 18.137 1.00 86.62 82 ALA A O 1
ATOM 639 N N . GLU A 1 83 ? -6.468 2.437 20.207 1.00 86.50 83 GLU A N 1
ATOM 640 C CA . GLU A 1 83 ? -7.740 1.701 20.155 1.00 86.50 83 GLU A CA 1
ATOM 641 C C . GLU A 1 83 ? -8.937 2.668 20.107 1.00 86.50 83 GLU A C 1
ATOM 643 O O . GLU A 1 83 ? -9.821 2.511 19.264 1.00 86.50 83 GLU A O 1
ATOM 648 N N . SER A 1 84 ? -8.922 3.767 20.873 1.00 89.00 84 SER A N 1
ATOM 649 C CA . SER A 1 84 ? -9.986 4.780 20.789 1.00 89.00 84 SER A CA 1
ATOM 650 C C . SER A 1 84 ? -10.069 5.446 19.404 1.00 89.00 84 SER A C 1
ATOM 652 O O . SER A 1 84 ? -11.154 5.787 18.929 1.00 89.00 84 SER A O 1
ATOM 654 N N . MET A 1 85 ? -8.931 5.655 18.729 1.00 88.44 85 MET A N 1
ATOM 655 C CA . MET A 1 85 ? -8.886 6.199 17.366 1.00 88.44 85 MET A CA 1
ATOM 656 C C . MET A 1 85 ? -9.397 5.193 16.336 1.00 88.44 85 MET A C 1
ATOM 658 O O . MET A 1 85 ? -10.035 5.597 15.358 1.00 88.44 85 MET A O 1
ATOM 662 N N . ARG A 1 86 ? -9.141 3.901 16.560 1.00 87.44 86 ARG A N 1
ATOM 663 C CA . ARG A 1 86 ? -9.675 2.805 15.751 1.00 87.44 86 ARG A CA 1
ATOM 664 C C . ARG A 1 86 ? -11.196 2.732 15.869 1.00 87.44 86 ARG A C 1
ATOM 666 O O . ARG A 1 86 ? -11.866 2.702 14.842 1.00 87.44 86 ARG A O 1
ATOM 673 N N . GLU A 1 87 ? -11.741 2.795 17.082 1.00 86.81 87 GLU A N 1
ATOM 674 C CA . GLU A 1 87 ? -13.194 2.810 17.322 1.00 86.81 87 GLU A CA 1
ATOM 675 C C . GLU A 1 87 ? -13.886 4.011 16.666 1.00 86.81 87 GLU A C 1
ATOM 677 O O . GLU A 1 87 ? -14.989 3.893 16.135 1.00 86.81 87 GLU A O 1
ATOM 682 N N . LYS A 1 88 ? -13.218 5.170 16.647 1.00 91.12 88 LYS A N 1
ATOM 683 C CA . LYS A 1 88 ? -13.713 6.382 15.976 1.00 91.12 88 LYS A CA 1
ATOM 684 C C . LYS A 1 88 ? -13.544 6.349 14.448 1.00 91.12 88 LYS A C 1
ATOM 686 O O . LYS A 1 88 ? -13.989 7.281 13.781 1.00 91.12 88 LYS A O 1
ATOM 691 N N . GLY A 1 89 ? -12.886 5.329 13.888 1.00 86.94 89 GLY A N 1
ATOM 692 C CA . GLY A 1 89 ? -12.631 5.205 12.449 1.00 86.94 89 GLY A CA 1
ATOM 693 C C . GLY A 1 89 ? -11.598 6.194 11.895 1.00 86.94 89 GLY A C 1
ATOM 694 O O . GLY A 1 89 ? -11.591 6.459 10.695 1.00 86.94 89 GLY A O 1
ATOM 695 N N . LEU A 1 90 ? -10.739 6.772 12.746 1.00 88.62 90 LEU A N 1
ATOM 696 C CA . LEU A 1 90 ? -9.653 7.658 12.300 1.00 88.62 90 LEU A CA 1
ATOM 697 C C . LEU A 1 90 ? -8.393 6.889 11.885 1.00 88.62 90 LEU A C 1
ATOM 699 O O . LEU A 1 90 ? -7.539 7.444 11.190 1.00 88.62 90 LEU A O 1
ATOM 703 N N . LEU A 1 91 ? -8.252 5.637 12.325 1.00 90.00 91 LEU A N 1
ATOM 704 C CA . LEU A 1 91 ? -7.112 4.800 11.975 1.00 90.00 91 LEU A CA 1
ATOM 705 C C . LEU A 1 91 ? -7.336 4.151 10.596 1.00 90.00 91 LEU A C 1
ATOM 707 O O . LEU A 1 91 ? -8.396 3.567 10.376 1.00 90.00 91 LEU A O 1
ATOM 711 N N . PRO A 1 92 ? -6.366 4.216 9.667 1.00 91.06 92 PRO A N 1
ATOM 712 C CA . PRO A 1 92 ? -6.471 3.509 8.396 1.00 91.06 92 PRO A CA 1
ATOM 713 C C . PRO A 1 92 ? -6.387 1.990 8.594 1.00 91.06 92 PRO A C 1
ATOM 715 O O . PRO A 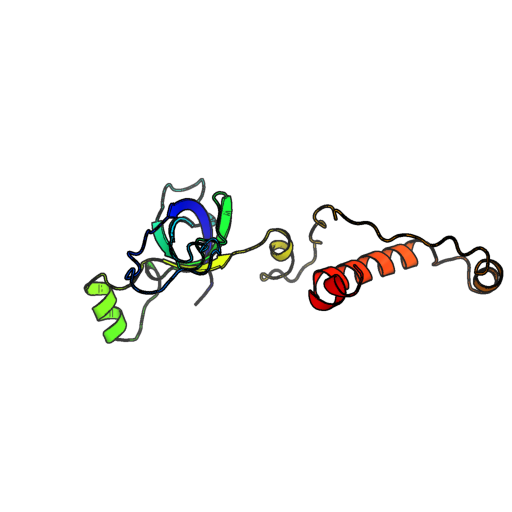1 92 ? -5.674 1.510 9.471 1.00 91.06 92 PRO A O 1
ATOM 718 N N . ASP A 1 93 ? -7.035 1.227 7.718 1.00 91.06 93 ASP A N 1
ATOM 719 C CA . ASP A 1 93 ? -6.980 -0.241 7.753 1.00 91.06 93 ASP A CA 1
ATOM 720 C C . ASP A 1 93 ? -5.605 -0.791 7.362 1.00 91.06 93 ASP A C 1
ATOM 722 O O . ASP A 1 93 ? -5.096 -1.748 7.947 1.00 91.06 93 ASP A O 1
ATOM 726 N N . VAL A 1 94 ? -4.989 -0.181 6.351 1.00 93.25 94 VAL A N 1
ATOM 727 C CA . VAL A 1 94 ? -3.705 -0.604 5.793 1.00 93.25 94 VAL A CA 1
ATOM 728 C C . VAL A 1 94 ? -2.831 0.623 5.581 1.00 93.25 94 VAL A C 1
ATOM 730 O O . VAL A 1 94 ? -3.287 1.656 5.096 1.00 93.25 94 VAL A O 1
ATOM 733 N N . VAL A 1 95 ? -1.546 0.503 5.914 1.00 93.75 95 VAL A N 1
ATOM 734 C CA . VAL A 1 95 ? -0.553 1.564 5.704 1.00 93.75 95 VAL A CA 1
ATOM 735 C C . VAL A 1 95 ? 0.544 1.053 4.786 1.00 93.75 95 VAL A C 1
ATOM 737 O O . VAL A 1 95 ? 1.315 0.171 5.162 1.00 93.75 95 VAL A O 1
ATOM 740 N N . ILE A 1 96 ? 0.638 1.621 3.583 1.00 94.12 96 ILE A N 1
ATOM 741 C CA . ILE A 1 96 ? 1.684 1.278 2.612 1.00 94.12 96 ILE A CA 1
ATOM 742 C C . ILE A 1 96 ? 2.959 2.055 2.947 1.00 94.12 96 ILE A C 1
ATOM 744 O O . ILE A 1 96 ? 2.937 3.280 3.044 1.00 94.12 96 ILE A O 1
ATOM 748 N N . VAL A 1 97 ? 4.076 1.339 3.082 1.00 92.38 97 VAL A N 1
ATOM 749 C CA . VAL A 1 97 ? 5.368 1.899 3.503 1.00 92.38 97 VAL A CA 1
ATOM 750 C C . VAL A 1 97 ? 6.322 2.055 2.324 1.00 92.38 97 VAL A C 1
ATOM 752 O O . VAL A 1 97 ? 6.934 3.108 2.153 1.00 92.38 97 VAL A O 1
ATOM 755 N N . LYS A 1 98 ? 6.469 1.012 1.500 1.00 90.81 98 LYS A N 1
ATOM 756 C CA . LYS A 1 98 ? 7.437 1.002 0.393 1.00 90.81 98 LYS A CA 1
ATOM 757 C C . LYS A 1 98 ? 6.915 0.252 -0.825 1.00 90.81 98 LYS A C 1
ATOM 759 O O . LYS A 1 98 ? 6.155 -0.705 -0.700 1.00 90.81 98 LYS A O 1
ATOM 764 N N . LYS A 1 99 ? 7.374 0.663 -2.007 1.00 91.81 99 LYS A N 1
ATOM 765 C CA . LYS A 1 99 ? 7.241 -0.113 -3.245 1.00 91.81 99 LYS A CA 1
ATOM 766 C C . LYS A 1 99 ? 8.354 -1.163 -3.304 1.00 91.81 99 LYS A C 1
ATOM 768 O O . LYS A 1 99 ? 9.497 -0.845 -2.982 1.00 91.81 99 LYS A O 1
ATOM 773 N N . LEU A 1 100 ? 8.027 -2.381 -3.727 1.00 87.50 100 LEU A N 1
ATOM 774 C CA . LEU A 1 100 ? 9.010 -3.399 -4.087 1.00 87.50 100 LEU A CA 1
ATOM 775 C C . LEU A 1 100 ? 9.269 -3.341 -5.596 1.00 87.50 100 LEU A C 1
ATOM 777 O O . LEU A 1 100 ? 8.343 -3.235 -6.397 1.00 87.50 100 LEU A O 1
ATOM 781 N N . TYR A 1 101 ? 10.542 -3.398 -5.975 1.00 83.06 101 TYR A N 1
ATOM 782 C CA . TYR A 1 101 ? 10.970 -3.508 -7.367 1.00 83.06 101 TYR A CA 1
ATOM 783 C C . TYR A 1 101 ? 11.410 -4.948 -7.620 1.00 83.06 101 TYR A C 1
ATOM 785 O O . TYR A 1 101 ? 12.125 -5.514 -6.796 1.00 83.06 101 TYR A O 1
ATOM 793 N N . GLY A 1 102 ? 10.991 -5.534 -8.744 1.00 63.66 102 GLY A N 1
ATOM 794 C CA . GLY A 1 102 ? 11.185 -6.959 -9.047 1.00 63.66 102 GLY A CA 1
ATOM 795 C C . GLY A 1 102 ? 12.642 -7.447 -9.071 1.00 63.66 102 GLY A C 1
ATOM 796 O O . GLY A 1 102 ? 12.876 -8.643 -8.954 1.00 63.66 102 GLY A O 1
ATOM 797 N N . ALA A 1 103 ? 13.632 -6.55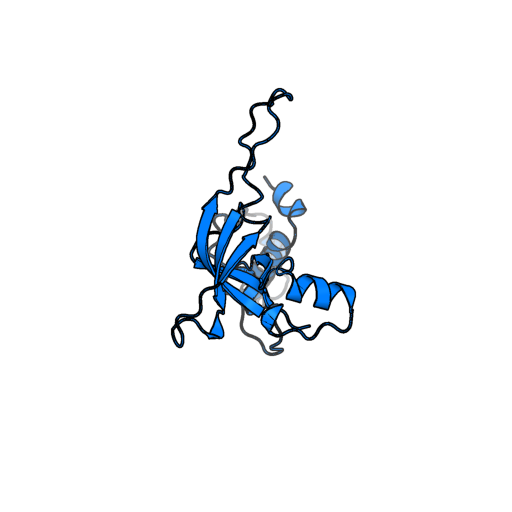3 -9.162 1.00 52.00 103 ALA A N 1
ATOM 798 C CA . ALA A 1 103 ? 15.048 -6.918 -9.048 1.00 52.00 103 ALA A CA 1
ATOM 799 C C . ALA A 1 103 ? 15.482 -7.230 -7.598 1.00 52.00 103 ALA A C 1
ATOM 801 O O . ALA A 1 103 ? 16.369 -8.052 -7.385 1.00 52.00 103 ALA A O 1
ATOM 802 N N . ALA A 1 104 ? 14.829 -6.621 -6.601 1.00 47.88 104 ALA A N 1
ATOM 803 C CA . ALA A 1 104 ? 15.157 -6.772 -5.178 1.00 47.88 104 ALA A CA 1
ATOM 804 C C . ALA A 1 104 ? 14.408 -7.936 -4.497 1.00 47.88 104 ALA A C 1
ATOM 806 O O . ALA A 1 104 ? 14.643 -8.245 -3.332 1.00 47.88 104 ALA A O 1
ATOM 807 N N . THR A 1 105 ? 13.470 -8.587 -5.192 1.00 45.38 105 THR A N 1
ATOM 808 C CA . THR A 1 105 ? 12.566 -9.576 -4.581 1.00 45.38 105 THR A CA 1
ATOM 809 C C . THR A 1 105 ? 13.118 -10.996 -4.500 1.00 45.38 105 THR A C 1
ATOM 811 O O . THR A 1 105 ? 12.503 -11.809 -3.820 1.00 45.38 105 THR A O 1
ATOM 814 N N . ALA A 1 106 ? 14.242 -11.315 -5.148 1.00 43.00 106 ALA A N 1
ATOM 815 C CA . ALA A 1 106 ? 14.846 -12.648 -5.025 1.00 43.00 106 ALA A CA 1
ATOM 816 C C . ALA A 1 106 ? 15.940 -12.737 -3.944 1.00 43.00 106 ALA A C 1
ATOM 818 O O . ALA A 1 106 ? 16.278 -13.841 -3.539 1.00 43.00 106 ALA A O 1
ATOM 819 N N . ALA A 1 107 ? 16.486 -11.608 -3.472 1.00 46.34 107 ALA A N 1
ATOM 820 C CA . ALA A 1 107 ? 17.639 -11.607 -2.564 1.00 46.34 107 ALA A CA 1
ATOM 821 C C . ALA A 1 107 ? 17.290 -11.298 -1.094 1.00 46.34 107 ALA A C 1
ATOM 823 O O . ALA A 1 107 ? 17.883 -11.888 -0.197 1.00 46.34 107 ALA A O 1
ATOM 824 N N . ASP A 1 108 ? 16.311 -10.424 -0.824 1.00 44.06 108 ASP A N 1
ATOM 825 C CA . ASP A 1 108 ? 16.265 -9.732 0.480 1.00 44.06 108 ASP A CA 1
ATOM 826 C C . ASP A 1 108 ? 15.142 -10.161 1.445 1.00 44.06 108 ASP A C 1
ATOM 828 O O . ASP A 1 108 ? 14.886 -9.475 2.437 1.00 44.06 108 ASP A O 1
ATOM 832 N N . LEU A 1 109 ? 14.436 -11.272 1.204 1.00 49.94 109 LEU A N 1
ATOM 833 C CA . LEU A 1 109 ? 13.375 -11.734 2.115 1.00 49.94 109 LEU A CA 1
ATOM 834 C C . LEU A 1 109 ? 13.465 -13.243 2.409 1.00 49.94 109 LEU A C 1
ATOM 836 O O . LEU A 1 109 ? 12.787 -14.051 1.788 1.00 49.94 109 LEU A O 1
ATOM 840 N N . ASP A 1 110 ? 14.266 -13.571 3.427 1.00 46.59 110 ASP A N 1
ATOM 841 C CA . ASP A 1 110 ? 14.070 -14.684 4.380 1.00 46.59 110 ASP A CA 1
ATOM 842 C C . ASP A 1 110 ? 14.052 -16.129 3.840 1.00 46.59 110 ASP A C 1
ATOM 844 O O . ASP A 1 110 ? 13.464 -17.029 4.432 1.00 46.59 110 ASP A O 1
ATOM 848 N N . THR A 1 111 ? 14.731 -16.410 2.733 1.00 40.78 111 THR A N 1
ATOM 849 C CA . THR A 1 111 ? 15.146 -17.786 2.424 1.00 40.78 111 THR A CA 1
ATOM 850 C C . THR A 1 111 ? 16.645 -17.767 2.216 1.00 40.78 111 THR A C 1
ATOM 852 O O . THR A 1 111 ? 17.140 -17.412 1.151 1.00 40.78 111 THR A O 1
ATOM 855 N N . GLY A 1 112 ? 17.382 -18.072 3.283 1.00 41.50 112 GLY A N 1
ATOM 856 C CA . GLY A 1 112 ? 18.794 -18.394 3.174 1.00 41.50 112 GLY A CA 1
ATOM 857 C C . GLY A 1 112 ? 18.927 -19.716 2.438 1.00 41.50 112 GLY A C 1
ATOM 858 O O . GLY A 1 112 ? 19.026 -20.739 3.088 1.00 41.50 112 GLY A O 1
ATOM 859 N N . GLU A 1 113 ? 18.843 -19.690 1.110 1.00 33.81 113 GLU A N 1
ATOM 860 C CA . GLU A 1 113 ? 19.379 -20.685 0.181 1.00 33.81 113 GLU A CA 1
ATOM 861 C C . GLU A 1 113 ? 19.163 -20.189 -1.258 1.00 33.81 113 GLU A C 1
ATOM 863 O O . GLU A 1 113 ? 18.123 -19.638 -1.612 1.00 33.81 113 GLU A O 1
ATOM 868 N N . GLY A 1 114 ? 20.230 -20.291 -2.052 1.00 39.44 114 GLY A N 1
ATOM 869 C CA . GLY A 1 114 ? 20.489 -19.469 -3.228 1.00 39.44 114 GLY A CA 1
ATOM 870 C C . GLY A 1 114 ? 19.541 -19.618 -4.418 1.00 39.44 114 GLY A C 1
ATOM 871 O O . GLY A 1 114 ? 18.888 -20.635 -4.627 1.00 39.44 114 GLY A O 1
ATOM 872 N N . GLY A 1 115 ? 19.563 -18.595 -5.275 1.00 33.19 115 GLY A N 1
ATOM 873 C CA . GLY A 1 115 ? 18.932 -18.646 -6.593 1.00 33.19 115 GLY A CA 1
ATOM 874 C C . GLY A 1 115 ? 18.829 -17.269 -7.235 1.00 33.19 115 GLY A C 1
ATOM 875 O O . GLY A 1 115 ? 17.860 -16.557 -7.009 1.00 33.19 115 GLY A O 1
ATOM 876 N N . GLY A 1 116 ? 19.852 -16.894 -8.008 1.00 42.88 116 GLY A N 1
ATOM 877 C CA . GLY A 1 116 ? 20.121 -15.542 -8.504 1.00 42.88 116 GLY A CA 1
ATOM 878 C C . GLY A 1 116 ? 18.944 -14.765 -9.106 1.00 42.88 116 GLY A C 1
ATOM 879 O O . GLY A 1 116 ? 18.172 -15.266 -9.929 1.00 42.88 116 GLY A O 1
ATOM 880 N N . SER A 1 117 ? 18.870 -13.480 -8.747 1.00 42.44 117 SER A N 1
ATOM 881 C CA . SER A 1 117 ? 18.037 -12.500 -9.436 1.00 42.44 117 SER A CA 1
ATOM 882 C C . SER A 1 117 ? 18.545 -12.328 -10.866 1.00 42.44 117 SER A C 1
ATOM 884 O O . SER A 1 117 ? 19.598 -11.759 -11.143 1.00 42.44 117 SER A O 1
ATOM 886 N N . LYS A 1 118 ? 17.753 -12.862 -11.792 1.00 45.69 118 LYS A N 1
ATOM 887 C CA . LYS A 1 118 ? 17.861 -12.690 -13.237 1.00 45.69 118 LYS A CA 1
ATOM 888 C C . LYS A 1 118 ? 17.938 -11.194 -13.551 1.00 45.69 118 LYS A C 1
ATOM 890 O O . LYS A 1 118 ? 16.927 -10.498 -13.493 1.00 45.69 118 LYS A O 1
ATOM 895 N N . GLN A 1 119 ? 19.153 -10.730 -13.838 1.00 49.16 119 GLN A N 1
ATOM 896 C CA . GLN A 1 119 ? 19.477 -9.367 -14.242 1.00 49.16 119 GLN A CA 1
ATOM 897 C C . GLN A 1 119 ? 18.487 -8.904 -15.316 1.00 49.16 119 GLN A C 1
ATOM 899 O O . GLN A 1 119 ? 18.434 -9.431 -16.431 1.00 49.16 119 GLN A O 1
ATOM 904 N N . GLU A 1 120 ? 17.658 -7.932 -14.951 1.00 51.94 120 GLU A N 1
ATOM 905 C CA . GLU A 1 120 ? 16.808 -7.197 -15.874 1.00 51.94 120 GLU A CA 1
ATOM 906 C C . GLU A 1 120 ? 17.721 -6.631 -16.973 1.00 51.94 120 GLU A C 1
ATOM 908 O O . GLU A 1 120 ? 18.698 -5.947 -16.670 1.00 51.94 120 GLU A O 1
ATOM 913 N N . LYS A 1 121 ? 17.487 -7.019 -18.236 1.00 49.72 121 LYS A N 1
ATOM 914 C CA . LYS A 1 121 ? 18.397 -6.759 -19.367 1.00 49.72 121 LYS A CA 1
ATOM 915 C C . LYS A 1 121 ? 18.874 -5.302 -19.362 1.00 49.72 121 LYS A C 1
ATOM 917 O O . LYS A 1 121 ? 18.101 -4.389 -19.655 1.00 49.72 121 LYS A O 1
ATOM 922 N N . ARG A 1 122 ? 20.152 -5.104 -19.031 1.00 59.88 122 ARG A N 1
ATOM 923 C CA . ARG A 1 122 ? 20.786 -3.788 -18.911 1.00 59.88 122 ARG A CA 1
ATOM 924 C C . ARG A 1 122 ? 20.777 -3.079 -20.269 1.00 59.88 122 ARG A C 1
ATOM 926 O O . ARG A 1 122 ? 21.125 -3.666 -21.289 1.00 59.88 122 ARG A O 1
ATOM 933 N N . ILE A 1 123 ? 20.351 -1.812 -20.281 1.00 66.06 123 ILE A N 1
ATOM 934 C CA . ILE A 1 123 ? 20.225 -0.973 -21.496 1.00 66.06 123 ILE A CA 1
ATOM 935 C C . ILE A 1 123 ? 21.600 -0.450 -21.966 1.00 66.06 123 ILE A C 1
ATOM 937 O O . ILE A 1 123 ? 21.729 0.099 -23.056 1.00 66.06 123 ILE A O 1
ATOM 941 N N . TRP A 1 124 ? 22.641 -0.634 -21.158 1.00 65.06 124 TRP A N 1
ATOM 942 C CA . TRP A 1 124 ? 24.002 -0.181 -21.415 1.00 65.06 124 TRP A CA 1
ATOM 943 C C . TRP A 1 124 ? 24.962 -1.375 -21.379 1.00 65.06 124 TRP A C 1
ATOM 945 O O . TRP A 1 124 ? 24.708 -2.359 -2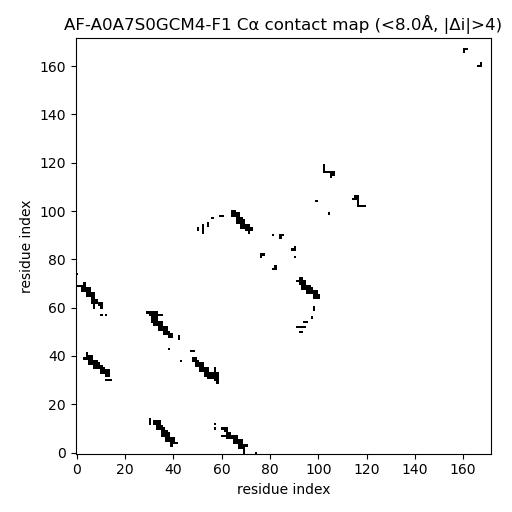0.684 1.00 65.06 124 TRP A O 1
ATOM 955 N N . LYS A 1 125 ? 26.038 -1.295 -22.164 1.00 65.25 125 LYS A N 1
ATOM 956 C CA . LYS A 1 125 ? 27.101 -2.304 -22.232 1.00 65.25 125 LYS A CA 1
ATOM 957 C C . LYS A 1 125 ? 28.436 -1.631 -21.958 1.00 65.25 125 LYS A C 1
ATOM 959 O O . LYS A 1 125 ? 28.647 -0.511 -22.421 1.00 65.25 125 LYS A O 1
ATOM 964 N N . LEU A 1 126 ? 29.317 -2.316 -21.236 1.00 63.50 126 LEU A N 1
ATOM 965 C CA . LEU A 1 126 ? 30.683 -1.858 -21.030 1.00 63.50 126 LEU A CA 1
ATOM 966 C C . LEU A 1 126 ? 31.420 -1.830 -22.378 1.00 63.50 126 LEU A C 1
ATOM 968 O O . LEU A 1 126 ? 31.426 -2.819 -23.115 1.00 63.50 126 LEU A O 1
ATOM 972 N N . GLN A 1 127 ? 32.010 -0.687 -22.725 1.00 71.00 127 GLN A N 1
ATOM 973 C CA . GLN A 1 127 ? 32.827 -0.580 -23.929 1.00 71.00 127 GLN A CA 1
ATOM 974 C C . GLN A 1 127 ? 34.163 -1.281 -23.670 1.00 71.00 127 GLN A C 1
ATOM 976 O O . GLN A 1 127 ? 34.967 -0.812 -22.866 1.00 71.00 127 GLN A O 1
ATOM 981 N N . ARG A 1 128 ? 34.397 -2.409 -24.347 1.00 70.12 128 ARG A N 1
ATOM 982 C CA . ARG A 1 128 ? 35.697 -3.088 -24.325 1.00 70.12 128 ARG A CA 1
ATOM 983 C C . ARG A 1 128 ? 36.685 -2.257 -25.147 1.00 70.12 128 ARG A C 1
ATOM 985 O O . ARG A 1 128 ? 36.375 -1.855 -26.267 1.00 70.12 128 ARG A O 1
ATOM 992 N N . LEU A 1 129 ? 37.832 -1.944 -24.556 1.00 71.88 129 LEU A N 1
ATOM 993 C CA . LEU A 1 129 ? 38.932 -1.277 -25.243 1.00 71.88 129 LEU A CA 1
ATOM 994 C C . LEU A 1 129 ? 39.842 -2.355 -25.838 1.00 71.88 129 LEU A C 1
ATOM 996 O O . LEU A 1 129 ? 40.301 -3.227 -25.101 1.00 71.88 129 LEU A O 1
ATOM 1000 N N . ASP A 1 130 ? 40.113 -2.293 -27.141 1.00 61.59 130 ASP A N 1
ATOM 1001 C CA . ASP A 1 130 ? 41.085 -3.180 -27.784 1.00 61.59 130 ASP A CA 1
ATOM 1002 C C . ASP A 1 130 ? 42.499 -2.750 -27.363 1.00 61.59 130 ASP A C 1
ATOM 1004 O O . ASP A 1 130 ? 42.994 -1.692 -27.756 1.00 61.59 130 ASP A O 1
ATOM 1008 N N . VAL A 1 131 ? 43.133 -3.530 -26.483 1.00 57.88 131 VAL A N 1
ATOM 1009 C CA . VAL A 1 131 ? 44.481 -3.246 -25.973 1.00 57.88 131 VAL A CA 1
ATOM 1010 C C . VAL A 1 131 ? 45.493 -4.153 -26.672 1.00 57.88 131 VAL A C 1
ATOM 1012 O O . VAL A 1 131 ? 45.885 -5.187 -26.136 1.00 57.88 131 VAL A O 1
ATOM 1015 N N . ASP A 1 132 ? 45.996 -3.712 -27.827 1.00 53.59 132 ASP A N 1
ATOM 1016 C CA . ASP A 1 132 ? 47.068 -4.389 -28.586 1.00 53.59 132 ASP A CA 1
ATOM 1017 C C . ASP A 1 132 ? 48.410 -4.490 -27.820 1.00 53.59 132 ASP A C 1
ATOM 1019 O O . ASP A 1 132 ? 49.349 -5.146 -28.260 1.00 53.59 132 ASP A O 1
ATOM 1023 N N . VAL A 1 133 ? 48.527 -3.854 -26.647 1.00 52.09 133 VAL A N 1
ATOM 1024 C CA . VAL A 1 133 ? 49.766 -3.782 -25.844 1.00 52.09 133 VAL A CA 1
ATOM 1025 C C . VAL A 1 133 ? 49.760 -4.760 -24.652 1.00 52.09 133 VAL A C 1
ATOM 1027 O O . VAL A 1 133 ? 50.777 -4.942 -23.985 1.00 52.09 133 VAL A O 1
ATOM 1030 N N . ALA A 1 134 ? 48.635 -5.430 -24.367 1.00 48.47 134 ALA A N 1
ATOM 1031 C CA . ALA A 1 134 ? 48.507 -6.342 -23.222 1.00 48.47 134 ALA A CA 1
ATOM 1032 C C . ALA A 1 134 ? 48.794 -7.818 -23.555 1.00 48.47 134 ALA A C 1
ATOM 1034 O O . ALA A 1 134 ? 48.994 -8.621 -22.635 1.00 48.47 134 ALA A O 1
ATOM 1035 N N . GLU A 1 135 ? 48.855 -8.182 -24.839 1.00 49.38 135 GLU A N 1
ATOM 1036 C CA . GLU A 1 135 ? 49.163 -9.554 -25.270 1.00 49.38 135 GLU A CA 1
ATOM 1037 C C . GLU A 1 135 ? 50.574 -9.995 -24.832 1.00 49.38 135 GLU A C 1
ATOM 1039 O O . GLU A 1 135 ? 50.761 -11.136 -24.404 1.00 49.38 135 GLU A O 1
ATOM 1044 N N . ASP A 1 136 ? 51.542 -9.071 -24.781 1.00 49.38 136 ASP A N 1
ATOM 1045 C CA . ASP A 1 136 ? 52.928 -9.371 -24.381 1.00 49.38 136 ASP A CA 1
ATOM 1046 C C . ASP A 1 136 ? 53.106 -9.602 -22.865 1.00 49.38 136 ASP A C 1
ATOM 1048 O O . ASP A 1 136 ? 54.061 -10.252 -22.429 1.00 49.38 136 ASP A O 1
ATOM 1052 N N . LEU A 1 137 ? 52.170 -9.125 -22.035 1.00 51.62 137 LEU A N 1
ATOM 1053 C CA . LEU A 1 137 ? 52.216 -9.301 -20.576 1.00 51.62 137 LEU A CA 1
ATOM 1054 C C . LEU A 1 137 ? 51.353 -10.477 -20.087 1.00 51.62 137 LEU A C 1
ATOM 1056 O O . LEU A 1 137 ? 51.722 -11.132 -19.106 1.00 51.62 137 LEU A O 1
ATOM 1060 N N . LYS A 1 138 ? 50.243 -10.801 -20.771 1.00 49.03 138 LYS A N 1
ATOM 1061 C CA . LYS A 1 138 ? 49.360 -11.929 -20.403 1.00 49.03 138 LYS A CA 1
ATOM 1062 C C . LYS A 1 138 ? 49.907 -13.299 -20.834 1.00 49.03 138 LYS A C 1
ATOM 1064 O O . LYS A 1 138 ? 49.611 -14.296 -20.175 1.00 49.03 138 LYS A O 1
ATOM 1069 N N . ALA A 1 139 ? 50.789 -13.371 -21.834 1.00 49.34 139 ALA A N 1
ATOM 1070 C CA . ALA A 1 139 ? 51.391 -14.635 -22.279 1.00 49.34 139 ALA A CA 1
ATOM 1071 C C . ALA A 1 139 ? 52.274 -15.342 -21.218 1.00 49.34 139 ALA A C 1
ATOM 1073 O O . ALA A 1 139 ? 52.564 -16.532 -21.351 1.00 49.34 139 ALA A O 1
ATOM 1074 N N . LYS A 1 140 ? 52.685 -14.653 -20.138 1.00 49.62 140 LYS A N 1
ATOM 1075 C CA . LYS A 1 140 ? 53.556 -15.209 -19.080 1.00 49.62 140 LYS A CA 1
ATOM 1076 C C . LYS A 1 140 ? 52.845 -15.709 -17.820 1.00 49.62 140 LYS A C 1
ATOM 1078 O O . LYS A 1 140 ? 53.511 -16.292 -16.964 1.00 49.62 140 LYS A O 1
ATOM 1083 N N . LYS A 1 141 ? 51.527 -15.536 -17.676 1.00 44.81 141 LYS A N 1
ATOM 1084 C CA . LYS A 1 141 ? 50.807 -15.948 -16.459 1.00 44.81 141 LYS A CA 1
ATOM 1085 C C . LYS A 1 141 ? 49.635 -16.875 -16.790 1.00 44.81 141 LYS A C 1
ATOM 1087 O O . LYS A 1 141 ? 48.516 -16.431 -16.969 1.00 44.81 141 LYS A O 1
ATOM 1092 N N . GLY A 1 142 ? 49.926 -18.177 -16.837 1.00 41.78 142 GLY A N 1
ATOM 1093 C CA . GLY A 1 142 ? 48.971 -19.262 -16.566 1.00 41.78 142 GLY A CA 1
ATOM 1094 C C . GLY A 1 142 ? 47.691 -19.291 -17.410 1.00 41.78 142 GLY A C 1
ATOM 1095 O O . GLY A 1 142 ? 46.648 -18.790 -17.007 1.00 41.78 142 GLY A O 1
ATOM 1096 N N . LYS A 1 143 ? 47.757 -19.997 -18.538 1.00 44.66 143 LYS A N 1
ATOM 1097 C CA . LYS A 1 143 ? 46.664 -20.295 -19.476 1.00 44.66 143 LYS A CA 1
ATOM 1098 C C . LYS A 1 143 ? 45.610 -21.254 -18.885 1.00 44.66 143 LYS A C 1
ATOM 1100 O O . LYS A 1 143 ? 45.534 -22.408 -19.296 1.00 44.66 143 LYS A O 1
ATOM 1105 N N . GLY A 1 144 ? 44.825 -20.810 -17.903 1.00 43.62 144 GLY A N 1
ATOM 1106 C CA . GLY A 1 144 ? 43.782 -21.666 -17.315 1.00 43.62 144 GLY A CA 1
ATOM 1107 C C . GLY A 1 144 ? 42.660 -20.987 -16.532 1.00 43.62 144 GLY A C 1
ATOM 1108 O O . GLY A 1 144 ? 41.909 -21.694 -15.873 1.00 43.62 144 GLY A O 1
ATOM 1109 N N . LYS A 1 145 ? 42.550 -19.651 -16.541 1.00 45.50 145 LYS A N 1
ATOM 1110 C CA . LYS A 1 145 ? 41.576 -18.943 -15.686 1.00 45.50 145 LYS A CA 1
ATOM 1111 C C . LYS A 1 145 ? 41.097 -17.588 -16.235 1.00 45.50 145 LYS A C 1
ATOM 1113 O O . LYS A 1 145 ? 40.771 -16.708 -15.455 1.00 45.50 145 LYS A O 1
ATOM 1118 N N . GLY A 1 146 ? 41.174 -17.391 -17.552 1.00 46.19 146 GLY A N 1
ATOM 1119 C CA . GLY A 1 146 ? 41.079 -16.060 -18.167 1.00 46.19 146 GLY A CA 1
ATOM 1120 C C . GLY A 1 146 ? 39.744 -15.692 -18.811 1.00 46.19 146 GLY A C 1
ATOM 1121 O O . GLY A 1 146 ? 39.606 -14.545 -19.189 1.00 46.19 146 GLY A O 1
ATOM 1122 N N . ASP A 1 147 ? 38.804 -16.628 -18.962 1.00 49.00 147 ASP A N 1
ATOM 1123 C CA . ASP A 1 147 ? 37.506 -16.358 -19.613 1.00 49.00 147 ASP A CA 1
ATOM 1124 C C . ASP A 1 147 ? 36.398 -16.318 -18.547 1.00 49.00 147 ASP A C 1
ATOM 1126 O O . ASP A 1 147 ? 35.837 -15.266 -18.272 1.00 49.00 147 ASP A O 1
ATOM 1130 N N . ASP A 1 148 ? 36.248 -17.405 -17.777 1.00 48.03 148 ASP A N 1
ATOM 1131 C CA . ASP A 1 148 ? 35.308 -17.472 -16.641 1.00 48.03 148 ASP A CA 1
ATOM 1132 C C . ASP A 1 148 ? 35.613 -16.471 -15.507 1.00 48.03 148 ASP A C 1
ATOM 1134 O O . ASP A 1 148 ? 34.734 -16.128 -14.720 1.00 48.03 148 ASP A O 1
ATOM 1138 N N . GLY A 1 149 ? 36.876 -16.050 -15.369 1.00 56.88 149 GLY A N 1
ATOM 1139 C CA . GLY A 1 149 ? 37.293 -15.072 -14.360 1.00 56.88 149 GLY A CA 1
ATOM 1140 C C . GLY A 1 149 ? 36.948 -13.642 -14.763 1.00 56.88 149 GLY A C 1
ATOM 1141 O O . GLY A 1 149 ? 36.413 -12.901 -13.947 1.00 56.88 149 GLY A O 1
ATOM 1142 N N . ASP A 1 150 ? 37.191 -13.294 -16.029 1.00 58.56 150 ASP A N 1
ATOM 1143 C CA . ASP A 1 150 ? 36.872 -11.971 -16.570 1.00 58.56 150 ASP A CA 1
ATOM 1144 C C . ASP A 1 150 ? 35.341 -11.771 -16.607 1.00 58.56 150 ASP A C 1
ATOM 1146 O O . ASP A 1 150 ? 34.870 -10.687 -16.275 1.00 58.56 150 ASP A O 1
ATOM 1150 N N . ASP A 1 151 ? 34.558 -12.818 -16.904 1.00 58.88 151 ASP A N 1
ATOM 1151 C CA . ASP A 1 151 ? 33.087 -12.769 -16.860 1.00 58.88 151 ASP A CA 1
ATOM 1152 C C . ASP A 1 151 ? 32.534 -12.655 -15.423 1.00 58.88 151 ASP A C 1
ATOM 1154 O O . ASP A 1 151 ? 31.572 -11.921 -15.182 1.00 58.88 151 ASP A O 1
ATOM 1158 N N . MET A 1 152 ? 33.148 -13.343 -14.449 1.00 60.78 152 MET A N 1
ATOM 1159 C CA . MET A 1 152 ? 32.775 -13.239 -13.029 1.00 60.78 152 MET A CA 1
ATOM 1160 C C . MET A 1 152 ? 33.089 -11.845 -12.468 1.00 60.78 152 MET A C 1
ATOM 1162 O O . MET A 1 152 ? 32.246 -11.250 -11.793 1.00 60.78 152 MET A O 1
ATOM 1166 N N . ASP A 1 153 ? 34.260 -11.302 -12.808 1.00 68.25 153 ASP A N 1
ATOM 1167 C CA . ASP A 1 153 ? 34.664 -9.943 -12.450 1.00 68.25 153 ASP A CA 1
ATOM 1168 C C . ASP A 1 153 ? 33.749 -8.899 -13.132 1.00 68.25 153 ASP A C 1
ATOM 1170 O O . ASP A 1 153 ? 33.402 -7.886 -12.517 1.00 68.25 153 ASP A O 1
ATOM 1174 N N . GLU A 1 154 ? 33.286 -9.158 -14.367 1.00 64.50 154 GLU A N 1
ATOM 1175 C CA . GLU A 1 154 ? 32.298 -8.318 -15.064 1.00 64.50 154 GLU A CA 1
ATOM 1176 C C . GLU A 1 154 ? 30.958 -8.311 -14.308 1.00 64.50 154 GLU A C 1
ATOM 1178 O O . GLU A 1 154 ? 30.395 -7.247 -14.033 1.00 64.50 154 GLU A O 1
ATOM 1183 N N . GLU A 1 155 ? 30.446 -9.487 -13.925 1.00 67.25 155 GLU A N 1
ATOM 1184 C CA . GLU A 1 155 ? 29.193 -9.620 -13.175 1.00 67.25 155 GLU A CA 1
ATOM 1185 C C . GLU A 1 155 ? 29.225 -8.927 -11.811 1.00 67.25 155 GLU A C 1
ATOM 1187 O O . GLU A 1 155 ? 28.242 -8.265 -11.447 1.00 67.25 155 GLU A O 1
ATOM 1192 N N . ASP A 1 156 ? 30.328 -9.058 -11.076 1.00 70.81 156 ASP A N 1
ATOM 1193 C CA . ASP A 1 156 ? 30.502 -8.432 -9.766 1.00 70.81 156 ASP A CA 1
ATOM 1194 C C . ASP A 1 156 ? 30.637 -6.909 -9.881 1.00 70.81 156 ASP A C 1
ATOM 1196 O O . ASP A 1 156 ? 29.958 -6.180 -9.151 1.00 70.81 156 ASP A O 1
ATOM 1200 N N . PHE A 1 157 ? 31.372 -6.413 -10.881 1.00 69.88 157 PHE A N 1
ATOM 1201 C CA . PHE A 1 157 ? 31.441 -4.981 -11.179 1.00 69.88 157 PHE A CA 1
ATOM 1202 C C . PHE A 1 157 ? 30.060 -4.394 -11.499 1.00 69.88 157 PHE A C 1
ATOM 1204 O O . PHE A 1 157 ? 29.685 -3.320 -11.018 1.00 69.88 157 PHE A O 1
ATOM 1211 N N . TYR A 1 158 ? 29.242 -5.115 -12.268 1.00 69.62 158 TYR A N 1
ATOM 1212 C CA . TYR A 1 158 ? 27.893 -4.651 -12.548 1.00 69.62 158 TYR A CA 1
ATOM 1213 C C . TYR A 1 158 ? 26.974 -4.642 -11.314 1.00 69.62 158 TYR A C 1
ATOM 1215 O O . TYR A 1 158 ? 26.068 -3.808 -11.241 1.00 69.62 158 TYR A O 1
ATOM 1223 N N . ARG A 1 159 ? 27.144 -5.581 -10.373 1.00 69.06 159 ARG A N 1
ATOM 1224 C CA . ARG A 1 159 ? 26.379 -5.590 -9.111 1.00 69.06 159 ARG A CA 1
ATOM 1225 C C . ARG A 1 159 ? 26.726 -4.370 -8.268 1.00 69.06 159 ARG A C 1
ATOM 1227 O O . ARG A 1 159 ? 25.827 -3.741 -7.715 1.00 69.06 159 ARG A O 1
ATOM 1234 N N . GLU A 1 160 ? 28.002 -4.014 -8.230 1.00 68.25 160 GLU A N 1
ATOM 1235 C CA . GLU A 1 160 ? 28.499 -2.845 -7.513 1.00 68.25 160 GLU A CA 1
ATOM 1236 C C . GLU A 1 160 ? 27.990 -1.528 -8.135 1.00 68.25 160 GLU A C 1
ATOM 1238 O O . GLU A 1 160 ? 27.490 -0.660 -7.417 1.00 68.25 160 GLU A O 1
ATOM 1243 N N . MET A 1 161 ? 27.962 -1.419 -9.471 1.00 70.25 161 MET A N 1
ATOM 1244 C CA . MET A 1 161 ? 27.345 -0.277 -10.171 1.00 70.25 161 MET A CA 1
ATOM 1245 C C . MET A 1 161 ? 25.821 -0.172 -9.995 1.00 70.25 161 MET A C 1
ATOM 1247 O O . MET A 1 161 ? 25.275 0.934 -10.018 1.00 70.25 161 MET A O 1
ATOM 1251 N N . ASP A 1 162 ? 25.102 -1.293 -9.886 1.00 62.44 162 ASP A N 1
ATOM 1252 C CA . ASP A 1 162 ? 23.653 -1.274 -9.646 1.00 62.44 162 ASP A CA 1
ATOM 1253 C C . ASP A 1 162 ? 23.321 -0.945 -8.174 1.00 62.44 162 ASP A C 1
ATOM 1255 O O . ASP A 1 162 ? 22.257 -0.380 -7.904 1.00 62.44 162 ASP A O 1
ATOM 1259 N N . ALA A 1 163 ? 24.228 -1.242 -7.235 1.00 63.78 163 ALA A N 1
ATOM 1260 C CA . ALA A 1 163 ? 24.076 -0.933 -5.815 1.00 63.78 163 ALA A CA 1
ATOM 1261 C C . ALA A 1 163 ? 24.332 0.550 -5.484 1.00 63.78 163 ALA A C 1
ATOM 1263 O O . ALA A 1 163 ? 23.644 1.099 -4.617 1.00 63.78 163 ALA A O 1
ATOM 1264 N N . ASP A 1 164 ? 25.270 1.211 -6.175 1.00 65.62 164 ASP A N 1
ATOM 1265 C CA . ASP A 1 164 ? 25.640 2.603 -5.898 1.00 65.62 164 ASP A CA 1
ATOM 1266 C C . ASP A 1 164 ? 25.202 3.593 -6.993 1.00 65.62 164 ASP A C 1
ATOM 1268 O O . ASP A 1 164 ? 25.599 3.555 -8.161 1.00 65.62 164 ASP A O 1
ATOM 1272 N N . LYS A 1 165 ? 24.388 4.564 -6.579 1.00 58.09 165 LYS A N 1
ATOM 1273 C CA . LYS A 1 165 ? 23.860 5.624 -7.438 1.00 58.09 165 LYS A CA 1
ATOM 1274 C C . LYS A 1 165 ? 24.917 6.674 -7.804 1.00 58.09 165 LYS A C 1
ATOM 1276 O O . LYS A 1 165 ? 24.753 7.338 -8.830 1.00 58.09 165 LYS A O 1
ATOM 1281 N N . GLU A 1 166 ? 25.955 6.849 -6.987 1.00 60.91 166 GLU A N 1
ATOM 1282 C CA . GLU A 1 166 ? 27.008 7.849 -7.194 1.00 60.91 166 GLU A CA 1
ATOM 1283 C C . GLU A 1 166 ? 28.007 7.398 -8.269 1.00 60.91 166 GLU A C 1
ATOM 1285 O O . GLU A 1 166 ? 28.268 8.146 -9.215 1.00 60.91 166 GLU A O 1
ATOM 1290 N N . MET A 1 167 ? 28.445 6.135 -8.228 1.00 60.03 167 MET A N 1
ATOM 1291 C CA . MET A 1 167 ? 29.302 5.544 -9.269 1.00 60.03 167 MET A CA 1
ATOM 1292 C C . MET A 1 167 ? 28.661 5.580 -10.661 1.00 60.03 167 MET A C 1
ATOM 1294 O O . MET A 1 167 ? 29.331 5.855 -11.656 1.00 60.03 167 MET A O 1
ATOM 1298 N N . ARG A 1 168 ? 27.339 5.390 -10.745 1.00 62.19 168 ARG A N 1
ATOM 1299 C CA . ARG A 1 168 ? 26.594 5.473 -12.010 1.00 62.19 168 ARG A CA 1
ATOM 1300 C C . ARG A 1 168 ? 26.591 6.878 -12.622 1.00 62.19 168 ARG A C 1
ATOM 1302 O O . ARG A 1 168 ? 26.465 7.011 -13.836 1.00 62.19 168 ARG A O 1
ATOM 1309 N N . ALA A 1 169 ? 26.690 7.919 -11.798 1.00 66.75 169 ALA A N 1
ATOM 1310 C CA . ALA A 1 169 ? 26.693 9.304 -12.259 1.00 66.75 169 ALA A CA 1
ATOM 1311 C C . ALA A 1 169 ? 28.079 9.770 -12.739 1.00 66.75 169 ALA A C 1
ATOM 1313 O O . ALA A 1 169 ? 28.149 10.685 -13.553 1.00 66.75 169 ALA A O 1
ATOM 1314 N N . ALA A 1 170 ? 29.160 9.146 -12.261 1.00 66.62 170 ALA A N 1
ATOM 1315 C CA . ALA A 1 170 ? 30.538 9.546 -12.556 1.00 66.62 170 ALA A CA 1
ATOM 1316 C C . ALA A 1 170 ? 31.083 9.041 -13.910 1.00 66.62 170 ALA A C 1
ATOM 1318 O O . ALA A 1 170 ? 32.128 9.507 -14.353 1.00 66.62 170 ALA A O 1
ATOM 1319 N N . ILE A 1 171 ? 30.401 8.088 -14.553 1.00 58.91 171 ILE A N 1
ATOM 1320 C CA . ILE A 1 171 ? 30.861 7.393 -15.774 1.00 58.91 171 ILE A CA 1
ATOM 1321 C C . ILE A 1 171 ? 30.173 7.919 -17.056 1.00 58.91 171 ILE A C 1
ATOM 1323 O O . ILE A 1 171 ? 30.453 7.438 -18.152 1.00 58.91 171 ILE A O 1
ATOM 1327 N N . ASN A 1 172 ? 29.291 8.919 -16.943 1.00 43.88 172 ASN A N 1
ATOM 1328 C CA . ASN A 1 172 ? 28.517 9.459 -18.068 1.00 43.88 172 ASN A CA 1
ATOM 1329 C C . ASN A 1 172 ? 29.074 10.778 -18.617 1.00 43.88 172 ASN A C 1
ATOM 1331 O O . ASN A 1 172 ? 29.490 11.628 -17.799 1.00 43.88 172 ASN A O 1
#

Mean predicted aligned error: 16.84 Å

Organism: NCBI:txid420281

Secondary structure (DSSP, 8-state):
---EEEEEEEEEE------TTS---S-------EEEEEEETTTBTTB---EEEEETTTTT--TT-EEEEEETTS-----HHHHHHHHTT-S-SEEEEEEEPTTSTTTSSS--S---------S--------TTSHHHHTTS-TTSSSHHHHHHHHHHHHHHHH-HHHHHHT-